Protein AF-A0A1G2EEC9-F1 (afdb_monomer)

Mean predicted aligned error: 8.06 Å

Radius of gyration: 18.76 Å; Cα contacts (8 Å, |Δi|>4): 134; chains: 1; bounding box: 50×40×44 Å

Nearest PDB structures (foldseek):
  4qvt-assembly2_D  TM=8.269E-01  e=1.188E-03  Escherichia coli K-12
  4qvt-assembly5_H  TM=8.213E-01  e=1.114E-03  Escherichia coli K-12
  2pdo-assembly1_A  TM=8.199E-01  e=1.188E-03  Shigella flexneri 2a str. 2457T
  2cnt-assembly4_D  TM=8.032E-01  e=4.317E-03  Salmonella enterica subsp. enterica serovar Typhimurium str. LT2
  5isv-assembly2_B  TM=8.389E-01  e=7.716E-03  Escherichia coli O157:H7

Solvent-accessible surface area (backbone atoms only — not comparable to full-atom values): 8887 Å² total; per-residue (Å²): 86,75,93,75,74,42,83,71,79,56,70,67,57,53,54,50,47,54,73,75,38,85,50,45,80,48,73,41,65,57,94,91,36,82,44,33,36,40,36,27,37,71,54,94,53,29,28,38,52,72,46,71,58,64,48,74,94,51,54,89,73,44,54,67,59,55,51,52,52,53,50,50,54,51,28,51,76,70,66,30,83,44,73,44,80,62,85,72,89,49,69,72,51,46,57,60,39,47,79,73,70,52,83,84,78,84,79,84,70,87,68,83,69,69,81,43,70,68,48,48,51,50,50,49,49,48,69,74,71,53,55,79,89,49,45,70,61,57,58,47,70,75,72,110

Structure (mmCIF, N/CA/C/O backbone):
data_AF-A0A1G2EEC9-F1
#
_entry.id   AF-A0A1G2EEC9-F1
#
loop_
_atom_site.group_PDB
_atom_site.id
_atom_site.type_symbol
_atom_site.label_atom_id
_atom_site.label_alt_id
_atom_site.label_comp_id
_atom_site.label_asym_id
_atom_site.label_entity_id
_atom_site.label_seq_id
_atom_site.pdbx_PDB_ins_code
_atom_site.Cartn_x
_atom_site.Cartn_y
_atom_site.Cartn_z
_atom_site.occupancy
_atom_site.B_iso_or_equiv
_atom_site.auth_seq_id
_atom_site.auth_comp_id
_atom_site.auth_asym_id
_atom_site.auth_atom_id
_atom_site.pdbx_PDB_model_num
ATOM 1 N N . MET A 1 1 ? 9.687 -2.161 -1.565 1.00 60.53 1 MET A N 1
ATOM 2 C CA . MET A 1 1 ? 10.537 -1.231 -2.345 1.00 60.53 1 MET A CA 1
ATOM 3 C C . MET A 1 1 ? 11.903 -1.838 -2.673 1.00 60.53 1 MET A C 1
ATOM 5 O O . MET A 1 1 ? 12.216 -1.898 -3.850 1.00 60.53 1 MET A O 1
ATOM 9 N N . LYS A 1 2 ? 12.630 -2.441 -1.711 1.00 67.94 2 LYS A N 1
ATOM 10 C CA . LYS A 1 2 ? 13.926 -3.128 -1.949 1.00 67.94 2 LYS A CA 1
ATOM 11 C C . LYS A 1 2 ? 13.928 -4.119 -3.130 1.00 67.94 2 LYS A C 1
ATOM 13 O O . LYS A 1 2 ? 14.812 -4.054 -3.971 1.00 67.94 2 LYS A O 1
ATOM 18 N N . ARG A 1 3 ? 12.898 -4.971 -3.246 1.00 71.62 3 ARG A N 1
ATOM 19 C CA . ARG A 1 3 ? 12.751 -5.934 -4.361 1.00 71.62 3 ARG A CA 1
ATOM 20 C C . ARG A 1 3 ? 12.604 -5.276 -5.744 1.00 71.62 3 ARG A C 1
ATOM 22 O O . ARG A 1 3 ? 12.956 -5.891 -6.736 1.00 71.62 3 ARG A O 1
ATOM 29 N N . PHE A 1 4 ? 12.097 -4.045 -5.807 1.00 68.25 4 PHE A N 1
ATOM 30 C CA . PHE A 1 4 ? 11.887 -3.300 -7.054 1.00 68.25 4 PHE A CA 1
ATOM 31 C C . PHE A 1 4 ? 13.035 -2.324 -7.364 1.00 68.25 4 PHE A C 1
ATOM 33 O O . PHE A 1 4 ? 12.922 -1.526 -8.286 1.00 68.25 4 PHE A O 1
ATOM 40 N N . GLY A 1 5 ? 14.117 -2.335 -6.573 1.00 71.50 5 GLY A N 1
ATOM 41 C CA . GLY A 1 5 ? 15.270 -1.447 -6.768 1.00 71.50 5 GLY A CA 1
ATOM 42 C C . GLY A 1 5 ? 15.001 0.035 -6.480 1.00 71.50 5 GLY A C 1
ATOM 43 O O . GLY A 1 5 ? 15.888 0.861 -6.660 1.00 71.50 5 GLY A O 1
ATOM 44 N N . THR A 1 6 ? 13.799 0.393 -6.020 1.00 73.06 6 THR A N 1
ATOM 45 C CA . THR A 1 6 ? 13.463 1.766 -5.627 1.00 73.06 6 THR A CA 1
ATOM 46 C C . THR A 1 6 ? 13.869 2.000 -4.169 1.00 73.06 6 THR A C 1
ATOM 48 O O . THR A 1 6 ? 13.519 1.168 -3.316 1.00 73.06 6 THR A O 1
ATOM 51 N N . PRO A 1 7 ? 14.578 3.101 -3.851 1.00 79.31 7 PRO A N 1
ATOM 52 C CA . PRO A 1 7 ? 14.891 3.438 -2.469 1.00 79.31 7 PRO A CA 1
ATOM 53 C C . PRO A 1 7 ? 13.590 3.626 -1.674 1.00 79.31 7 PRO A C 1
ATOM 55 O O . PRO A 1 7 ? 12.661 4.266 -2.173 1.00 79.31 7 PRO A O 1
ATOM 58 N N . PRO A 1 8 ? 13.475 3.041 -0.470 1.00 83.38 8 PRO A N 1
ATOM 59 C CA . PRO A 1 8 ? 12.323 3.284 0.380 1.00 83.38 8 PRO A CA 1
ATOM 60 C C . PRO A 1 8 ? 12.291 4.743 0.844 1.00 83.38 8 PRO A C 1
ATOM 62 O O . PRO A 1 8 ? 13.339 5.347 1.075 1.00 83.38 8 PRO A O 1
ATOM 65 N N . HIS A 1 9 ? 11.089 5.290 1.021 1.00 88.25 9 HIS A N 1
ATOM 66 C CA . HIS A 1 9 ? 10.921 6.548 1.749 1.00 88.25 9 HIS A CA 1
ATOM 67 C C . HIS A 1 9 ? 11.411 6.398 3.198 1.00 88.25 9 HIS A C 1
ATOM 69 O O . HIS A 1 9 ? 11.399 5.295 3.754 1.00 88.25 9 HIS A O 1
ATOM 75 N N . SER A 1 10 ? 11.844 7.505 3.807 1.00 89.50 10 SER A N 1
ATOM 76 C CA . SER A 1 10 ? 12.271 7.521 5.208 1.00 89.50 10 SER A CA 1
ATOM 77 C C . SER A 1 10 ? 11.093 7.259 6.152 1.00 89.50 10 SER A C 1
ATOM 79 O O . SER A 1 10 ? 9.937 7.507 5.815 1.00 89.50 10 SER A O 1
ATOM 81 N N . LEU A 1 11 ? 11.378 6.789 7.369 1.00 90.12 11 LEU A N 1
ATOM 82 C CA . LEU A 1 11 ? 10.347 6.659 8.406 1.00 90.12 1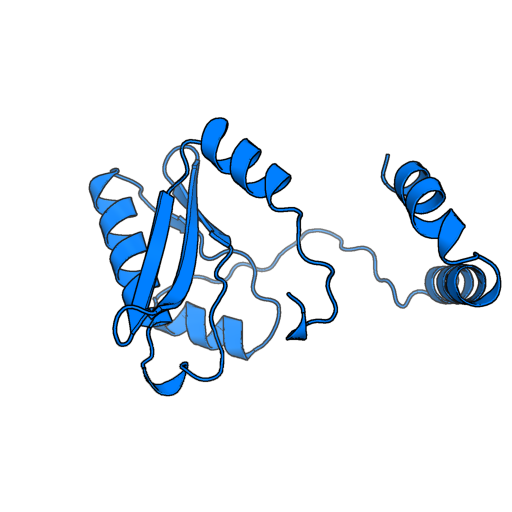1 LEU A CA 1
ATOM 83 C C . LEU A 1 11 ? 9.728 8.017 8.761 1.00 90.12 11 LEU A C 1
ATOM 85 O O . LEU A 1 11 ? 8.516 8.115 8.921 1.00 90.12 11 LEU A O 1
ATOM 89 N N . GLU A 1 12 ? 10.545 9.071 8.809 1.00 92.44 12 GLU A N 1
ATOM 90 C CA . GLU A 1 12 ? 10.087 10.440 9.064 1.00 92.44 12 GLU A CA 1
ATOM 91 C C . GLU A 1 12 ? 9.035 10.901 8.045 1.00 92.44 12 GLU A C 1
ATOM 93 O O . GLU A 1 12 ? 8.050 11.530 8.426 1.00 92.44 12 GLU A O 1
ATOM 98 N N . TYR A 1 13 ? 9.195 10.538 6.767 1.00 91.19 13 TYR A N 1
ATOM 99 C CA . TYR A 1 13 ? 8.198 10.826 5.736 1.00 91.19 13 TYR A CA 1
ATOM 100 C C . TYR A 1 13 ? 6.835 10.214 6.084 1.00 91.19 13 TYR A C 1
ATOM 102 O O . TYR A 1 13 ? 5.822 10.904 6.008 1.00 91.19 13 TYR A O 1
ATOM 110 N N . PHE A 1 14 ? 6.799 8.951 6.521 1.00 91.19 14 PHE A N 1
ATOM 111 C CA . PHE A 1 14 ? 5.542 8.299 6.896 1.00 91.19 14 PHE A CA 1
ATOM 112 C C . PHE A 1 14 ? 4.942 8.873 8.181 1.00 91.19 14 PHE A C 1
ATOM 114 O O . PHE A 1 14 ? 3.725 9.016 8.252 1.00 91.19 14 PHE A O 1
ATOM 121 N N . PHE A 1 15 ? 5.760 9.256 9.168 1.00 90.88 15 PHE A N 1
ATOM 122 C CA . PHE A 1 15 ? 5.259 9.930 10.370 1.00 90.88 15 PHE A CA 1
ATOM 123 C C . PHE A 1 15 ? 4.605 11.273 10.046 1.00 90.88 15 PHE A C 1
ATOM 125 O O . PHE A 1 15 ? 3.510 11.548 10.534 1.00 90.88 15 PHE A O 1
ATOM 132 N N . LYS A 1 16 ? 5.238 12.087 9.192 1.00 90.56 16 LYS A N 1
ATOM 133 C CA . LYS A 1 16 ? 4.655 13.353 8.723 1.00 90.56 16 LYS A CA 1
ATOM 134 C C . LYS A 1 16 ? 3.372 13.111 7.940 1.00 90.56 16 LYS A C 1
ATOM 136 O O . LYS A 1 16 ? 2.350 13.707 8.259 1.00 90.56 16 LYS A O 1
ATOM 141 N N . LEU A 1 17 ? 3.397 12.160 7.005 1.00 88.38 17 LEU A N 1
ATOM 142 C CA . LEU A 1 17 ? 2.223 11.779 6.225 1.00 88.38 17 LEU A CA 1
ATOM 143 C C . LEU A 1 17 ? 1.052 11.389 7.136 1.00 88.38 17 LEU A C 1
ATOM 145 O O . LEU A 1 17 ? -0.050 11.896 6.954 1.00 88.38 17 LEU A O 1
ATOM 149 N N . ILE A 1 18 ? 1.290 10.545 8.143 1.00 88.38 18 ILE A N 1
ATOM 150 C CA . ILE A 1 18 ? 0.237 10.096 9.059 1.00 88.38 18 ILE A CA 1
ATOM 151 C C . ILE A 1 18 ? -0.304 11.239 9.923 1.00 88.38 18 ILE A C 1
ATOM 153 O O . ILE A 1 18 ? -1.499 11.286 10.204 1.00 88.38 18 ILE A O 1
ATOM 157 N N . LYS A 1 19 ? 0.564 12.168 10.327 1.00 86.00 19 LYS A N 1
ATOM 158 C CA . LYS A 1 19 ? 0.186 13.321 11.146 1.00 86.00 19 LYS A CA 1
ATOM 159 C C . LYS A 1 19 ? -0.631 14.358 10.368 1.00 86.00 19 LYS A C 1
ATOM 161 O O . LYS A 1 19 ? -1.536 14.957 10.937 1.00 86.00 19 LYS A O 1
ATOM 166 N N . GLU A 1 20 ? -0.290 14.597 9.104 1.00 80.50 20 GLU A N 1
ATOM 167 C CA . GLU A 1 20 ? -0.832 15.711 8.309 1.00 80.50 20 GLU A CA 1
ATOM 168 C C . GLU A 1 20 ? -2.020 15.310 7.435 1.00 80.50 20 GLU A C 1
ATOM 170 O O . GLU A 1 20 ? -2.924 16.108 7.197 1.00 80.50 20 GLU A O 1
ATOM 175 N N . SER A 1 21 ? -2.042 14.067 6.961 1.00 69.62 21 SER A N 1
ATOM 176 C CA . SER A 1 21 ? -3.147 13.533 6.173 1.00 69.62 21 SER A CA 1
ATOM 177 C C . SER A 1 21 ? -3.908 12.554 7.045 1.00 69.62 21 SER A C 1
ATOM 179 O O . SER A 1 21 ? -3.287 11.678 7.643 1.00 69.62 21 SER A O 1
ATOM 181 N N . GLY A 1 22 ? -5.233 12.720 7.151 1.00 78.38 22 GLY A N 1
ATOM 182 C CA . GLY A 1 22 ? -6.152 11.852 7.900 1.00 78.38 22 GLY A CA 1
ATOM 183 C C . GLY A 1 22 ? -6.177 10.426 7.346 1.00 78.38 22 GLY A C 1
ATOM 184 O O . GLY A 1 22 ? -7.192 9.946 6.845 1.00 78.38 22 GLY A O 1
ATOM 185 N N . THR A 1 23 ? -5.029 9.776 7.409 1.00 87.50 23 THR A N 1
ATOM 186 C CA . THR A 1 23 ? -4.676 8.510 6.801 1.00 87.50 23 THR A CA 1
ATOM 187 C C . THR A 1 23 ? -5.308 7.371 7.567 1.00 87.50 23 THR A C 1
ATOM 189 O O . THR A 1 23 ? -5.737 7.487 8.718 1.00 87.50 23 THR A O 1
ATOM 192 N N . ARG A 1 24 ? -5.401 6.242 6.882 1.00 89.88 24 ARG A N 1
ATOM 193 C CA . ARG A 1 24 ? -5.850 4.968 7.411 1.00 89.88 24 ARG A CA 1
ATOM 194 C C . ARG A 1 24 ? -4.733 3.977 7.185 1.00 89.88 24 ARG A C 1
ATOM 196 O O . ARG A 1 24 ? -4.361 3.717 6.041 1.00 89.88 24 ARG A O 1
ATOM 203 N N . LEU A 1 25 ? -4.204 3.461 8.285 1.00 93.19 25 LEU A N 1
ATOM 204 C CA . LEU A 1 25 ? -3.263 2.360 8.286 1.00 93.19 25 LEU A CA 1
ATOM 205 C C . LEU A 1 25 ? -4.003 1.110 8.755 1.00 93.19 25 LEU A C 1
ATOM 207 O O . LEU A 1 25 ? -4.490 1.064 9.881 1.00 93.19 25 LEU A O 1
ATOM 211 N N . ILE A 1 26 ? -4.072 0.105 7.889 1.00 95.38 26 ILE A N 1
ATOM 212 C CA . ILE A 1 26 ? -4.554 -1.235 8.224 1.00 95.38 26 ILE A CA 1
ATOM 213 C C . ILE A 1 26 ? -3.382 -2.178 7.997 1.00 95.38 26 ILE A C 1
ATOM 215 O O . ILE A 1 26 ? -2.786 -2.160 6.920 1.00 95.38 26 ILE A O 1
ATOM 219 N N . TRP A 1 27 ? -3.037 -3.002 8.980 1.00 97.25 27 TRP A N 1
ATOM 220 C CA . TRP A 1 27 ? -2.012 -4.027 8.813 1.00 97.25 27 TRP A CA 1
ATOM 221 C C . TRP A 1 27 ? -2.560 -5.413 9.120 1.00 97.25 27 TRP A C 1
ATOM 223 O O . TRP A 1 27 ? -3.563 -5.577 9.808 1.00 97.25 27 TRP A O 1
ATOM 233 N N . GLY A 1 28 ? -1.914 -6.408 8.526 1.00 97.38 28 GLY A N 1
ATOM 234 C CA . GLY A 1 28 ? -2.267 -7.810 8.646 1.00 97.38 28 GLY A CA 1
ATOM 235 C C . GLY A 1 28 ? -1.128 -8.562 9.298 1.00 97.38 28 GLY A C 1
ATOM 236 O O . GLY A 1 28 ? 0.040 -8.372 8.938 1.00 97.38 28 GLY A O 1
ATOM 237 N N . GLU A 1 29 ? -1.481 -9.430 10.234 1.00 97.50 29 GLU A N 1
ATOM 238 C CA . GLU A 1 29 ? -0.529 -10.218 11.000 1.00 97.50 29 GLU A CA 1
ATOM 239 C C . GLU A 1 29 ? -0.695 -11.708 10.724 1.00 97.50 29 GLU A C 1
ATOM 241 O O . GLU A 1 29 ? -1.790 -12.200 10.450 1.00 97.50 29 GLU A O 1
ATOM 246 N N . TYR A 1 30 ? 0.409 -12.439 10.822 1.00 96.62 30 TYR A N 1
ATOM 247 C CA . TYR A 1 30 ? 0.411 -13.892 10.870 1.00 96.62 30 TYR A CA 1
ATOM 248 C C . TYR A 1 30 ? 1.263 -14.324 12.057 1.00 96.62 30 TYR A C 1
ATOM 250 O O . TYR A 1 30 ? 2.443 -13.990 12.113 1.00 96.62 30 TYR A O 1
ATOM 258 N N . LYS A 1 31 ? 0.661 -15.039 13.016 1.00 95.62 31 LYS A N 1
ATOM 259 C CA . LYS A 1 31 ? 1.318 -15.443 14.274 1.00 95.62 31 LYS A CA 1
ATOM 260 C C . LYS A 1 31 ? 1.984 -14.259 15.004 1.00 95.62 31 LYS A C 1
ATOM 262 O O . LYS A 1 31 ? 3.157 -14.333 15.353 1.00 95.62 31 LYS A O 1
ATOM 267 N N . ASN A 1 32 ? 1.236 -13.169 15.204 1.00 95.25 32 ASN A N 1
ATOM 268 C CA . ASN A 1 32 ? 1.684 -11.927 15.863 1.00 95.25 32 ASN A CA 1
ATOM 269 C C . ASN A 1 32 ? 2.845 -11.197 15.161 1.00 95.25 32 ASN A C 1
ATOM 271 O O . ASN A 1 32 ? 3.500 -10.340 15.751 1.00 95.25 32 ASN A O 1
ATOM 275 N N . GLN A 1 33 ? 3.126 -11.534 13.901 1.00 96.12 33 GLN A N 1
ATOM 276 C CA . GLN A 1 33 ? 4.103 -10.832 13.080 1.00 96.12 33 GLN A CA 1
ATOM 277 C C . GLN A 1 33 ? 3.377 -10.025 11.995 1.00 96.12 33 GLN A C 1
ATOM 279 O O . GLN A 1 33 ? 2.648 -10.623 11.199 1.00 96.12 33 GLN A O 1
ATOM 284 N N . PRO A 1 34 ? 3.604 -8.704 11.879 1.00 96.56 34 PRO A N 1
ATOM 285 C CA . PRO A 1 34 ? 3.111 -7.916 10.754 1.00 96.56 34 PRO A CA 1
ATOM 286 C C . PRO A 1 34 ? 3.717 -8.400 9.432 1.00 96.56 34 PRO A C 1
ATOM 288 O O . PRO A 1 34 ? 4.938 -8.418 9.256 1.00 96.56 34 PRO A O 1
ATOM 291 N N . ILE A 1 35 ? 2.862 -8.786 8.485 1.00 97.50 35 ILE A N 1
ATOM 292 C CA . ILE A 1 35 ? 3.282 -9.342 7.188 1.00 97.50 35 ILE A CA 1
ATOM 293 C C . ILE A 1 35 ? 2.832 -8.504 5.992 1.00 97.50 35 ILE A C 1
ATOM 29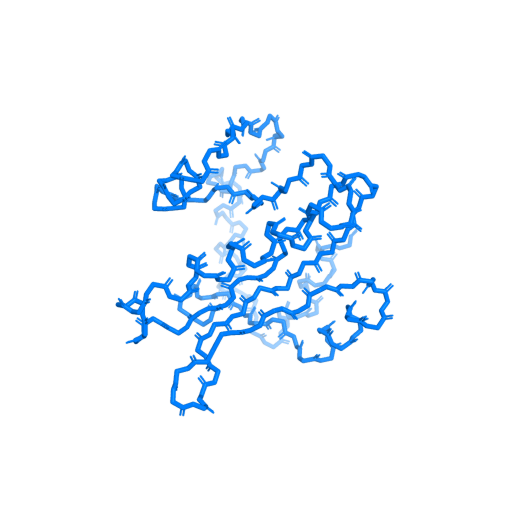5 O O . ILE A 1 35 ? 3.379 -8.663 4.899 1.00 97.50 35 ILE A O 1
ATOM 299 N N . ALA A 1 36 ? 1.862 -7.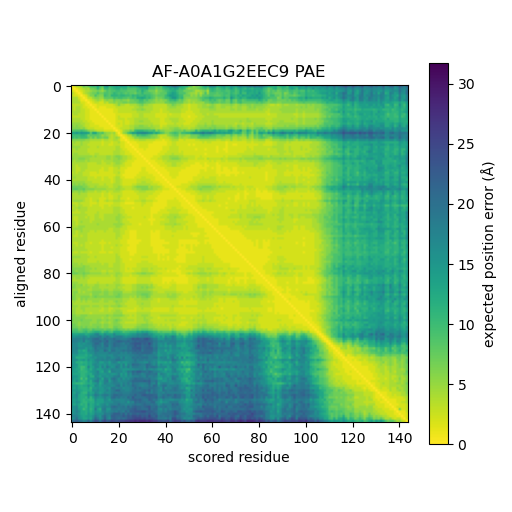609 6.170 1.00 97.62 36 ALA A N 1
ATOM 300 C CA . ALA A 1 36 ? 1.407 -6.689 5.135 1.00 97.62 36 ALA A CA 1
ATOM 301 C C . ALA A 1 36 ? 0.697 -5.477 5.742 1.00 97.62 36 ALA A C 1
ATOM 303 O O . ALA A 1 36 ? 0.226 -5.539 6.874 1.00 97.62 36 ALA A O 1
ATOM 304 N N . ALA A 1 37 ? 0.597 -4.392 4.979 1.00 97.06 37 ALA A N 1
ATOM 305 C CA . ALA A 1 37 ? -0.201 -3.232 5.347 1.00 97.06 37 ALA A CA 1
ATOM 306 C C . ALA A 1 37 ? -0.781 -2.525 4.119 1.00 97.06 37 ALA A C 1
ATOM 308 O O . ALA A 1 37 ? -0.259 -2.659 3.012 1.00 97.06 37 ALA A O 1
ATOM 309 N N . ILE A 1 38 ? -1.840 -1.752 4.342 1.00 96.69 38 ILE A N 1
ATOM 310 C CA . ILE A 1 38 ? -2.373 -0.738 3.440 1.00 96.69 38 ILE A CA 1
ATOM 311 C C . ILE A 1 38 ? -2.357 0.593 4.190 1.00 96.69 38 ILE A C 1
ATOM 313 O O . ILE A 1 38 ? -2.936 0.709 5.268 1.00 96.69 38 ILE A O 1
ATOM 317 N N . LEU A 1 39 ? -1.698 1.588 3.604 1.00 95.31 39 LEU A N 1
ATOM 318 C CA . LEU A 1 39 ? -1.789 2.985 4.003 1.00 95.31 39 LEU A CA 1
ATOM 319 C C . LEU A 1 39 ? -2.524 3.748 2.902 1.00 95.31 39 LEU A C 1
ATOM 321 O O . LEU A 1 39 ? -2.108 3.718 1.741 1.00 95.31 39 LEU A O 1
ATOM 325 N N . GLY A 1 40 ? -3.595 4.436 3.266 1.00 95.25 40 GLY A N 1
ATOM 326 C CA . GLY A 1 40 ? -4.397 5.235 2.346 1.00 95.25 40 GLY A CA 1
ATOM 327 C C . GLY A 1 40 ? -5.030 6.434 3.033 1.00 95.25 40 GLY A C 1
ATOM 328 O O . GLY A 1 40 ? -4.794 6.665 4.218 1.00 95.25 40 GLY A O 1
ATOM 329 N N . TRP A 1 41 ? -5.808 7.219 2.301 1.00 94.06 41 TRP A N 1
ATOM 330 C CA . TRP A 1 41 ? -6.475 8.410 2.829 1.00 94.06 41 TRP A CA 1
ATOM 331 C C . TRP A 1 41 ? -7.740 8.722 2.040 1.00 94.06 41 TRP A C 1
ATOM 333 O O . TRP A 1 41 ? -7.875 8.353 0.874 1.00 94.06 41 TRP A O 1
ATOM 343 N N . LYS A 1 42 ? -8.657 9.443 2.681 1.00 93.19 42 LYS A N 1
ATOM 344 C CA . LYS A 1 42 ? -9.852 9.966 2.027 1.00 93.19 42 LYS A CA 1
ATOM 345 C C . LYS A 1 42 ? -9.525 11.275 1.307 1.00 93.19 42 LYS A C 1
ATOM 347 O O . LYS A 1 42 ? -8.889 12.157 1.884 1.00 93.19 42 LYS A O 1
ATOM 352 N N . LYS A 1 43 ? -9.989 11.422 0.067 1.00 91.56 43 LYS A N 1
ATOM 353 C CA . LYS A 1 43 ? -9.942 12.666 -0.710 1.00 91.56 43 LYS A CA 1
ATOM 354 C C . LYS A 1 43 ? -11.335 12.935 -1.270 1.00 91.56 43 LYS A C 1
ATOM 356 O O . LYS A 1 43 ? -11.804 12.223 -2.149 1.00 91.56 43 LYS A O 1
ATOM 361 N N . GLY A 1 44 ? -12.016 13.952 -0.743 1.00 92.12 44 GLY A N 1
ATOM 362 C CA . GLY A 1 44 ? -13.403 14.231 -1.119 1.00 92.12 44 GLY A CA 1
ATOM 363 C C . GLY A 1 44 ? -14.307 13.031 -0.824 1.00 92.12 44 GLY A C 1
ATOM 364 O O . GLY A 1 44 ? -14.469 12.653 0.335 1.00 92.12 44 GLY A O 1
ATOM 365 N N . ASN A 1 45 ? -14.870 12.432 -1.872 1.00 94.06 45 ASN A N 1
ATOM 366 C CA . ASN A 1 45 ? -15.771 11.281 -1.786 1.00 94.06 45 ASN A CA 1
ATOM 367 C C . ASN A 1 45 ? -15.101 9.940 -2.157 1.00 94.06 45 ASN A C 1
ATOM 369 O O . ASN A 1 45 ? -15.770 8.947 -2.444 1.00 94.06 45 ASN A O 1
ATOM 373 N N . GLU A 1 46 ? -13.771 9.912 -2.174 1.00 94.94 46 GLU A N 1
ATOM 374 C CA . GLU A 1 46 ? -12.981 8.765 -2.610 1.00 94.94 46 GLU A CA 1
ATOM 375 C C . GLU A 1 46 ? -12.032 8.324 -1.501 1.00 94.94 46 GLU A C 1
ATOM 377 O O . GLU A 1 46 ? -11.459 9.150 -0.783 1.00 94.94 46 GLU A O 1
ATOM 382 N N . MET A 1 47 ? -11.834 7.014 -1.383 1.00 95.50 47 MET A N 1
ATOM 383 C CA . MET A 1 47 ? -10.788 6.440 -0.545 1.00 95.50 47 MET A CA 1
ATOM 384 C C . MET A 1 47 ? -9.626 5.984 -1.430 1.00 95.50 47 MET A C 1
ATOM 386 O O . MET A 1 47 ? -9.795 5.110 -2.275 1.00 95.50 47 MET A O 1
ATOM 390 N N . ILE A 1 48 ? -8.439 6.551 -1.229 1.00 95.56 48 ILE A N 1
ATOM 391 C CA . ILE A 1 48 ? -7.265 6.313 -2.074 1.00 95.56 48 ILE A CA 1
ATOM 392 C C . ILE A 1 48 ? -6.306 5.351 -1.378 1.00 95.56 48 ILE A C 1
ATOM 394 O O . ILE A 1 48 ? -5.879 5.587 -0.245 1.00 95.56 48 ILE A O 1
ATOM 398 N N . VAL A 1 49 ? -5.920 4.285 -2.078 1.00 95.75 49 VAL A N 1
ATOM 399 C CA . VAL A 1 49 ? -4.847 3.377 -1.664 1.00 95.75 49 VAL A CA 1
ATOM 400 C C . VAL A 1 49 ? -3.495 3.976 -2.056 1.00 95.75 49 VAL A C 1
ATOM 402 O O . VAL A 1 49 ? -3.163 4.065 -3.235 1.00 95.75 49 VAL A O 1
ATOM 405 N N . GLY A 1 50 ? -2.682 4.350 -1.066 1.00 93.50 50 GLY A N 1
ATOM 406 C CA . GLY A 1 50 ? -1.370 4.959 -1.297 1.00 93.50 50 GLY A CA 1
ATOM 407 C C . GLY A 1 50 ? -0.217 3.956 -1.317 1.00 93.50 50 GLY A C 1
ATOM 408 O O . GLY A 1 50 ? 0.560 3.898 -2.270 1.00 93.50 50 GLY A O 1
ATOM 409 N N . TYR A 1 51 ? -0.094 3.149 -0.262 1.00 93.06 51 TYR A N 1
ATOM 410 C CA . TYR A 1 51 ? 1.007 2.197 -0.100 1.00 93.06 51 TYR A CA 1
ATOM 411 C C . TYR A 1 51 ? 0.502 0.833 0.349 1.00 93.06 51 TYR A C 1
ATOM 413 O O . TYR A 1 51 ? -0.255 0.738 1.308 1.00 93.06 51 TYR A O 1
ATOM 421 N N . THR A 1 52 ? 0.985 -0.232 -0.295 1.00 94.12 52 THR A N 1
ATOM 422 C CA . THR A 1 52 ? 0.586 -1.616 0.016 1.00 94.12 52 THR A CA 1
ATOM 423 C C . THR A 1 52 ? 1.792 -2.554 0.186 1.00 94.12 52 THR A C 1
ATOM 425 O O . THR A 1 52 ? 2.020 -3.447 -0.646 1.00 94.12 52 THR A O 1
ATOM 428 N N . PRO A 1 53 ? 2.664 -2.335 1.189 1.00 93.19 53 PRO A N 1
ATOM 429 C CA . PRO A 1 53 ? 3.778 -3.242 1.440 1.00 93.19 53 PRO A CA 1
ATOM 430 C C . PRO A 1 53 ? 3.273 -4.625 1.877 1.00 93.19 53 PRO A C 1
ATOM 432 O O . PRO A 1 53 ? 2.365 -4.744 2.690 1.00 93.19 53 PRO A O 1
ATOM 435 N N . SER A 1 54 ? 3.900 -5.686 1.367 1.00 94.19 54 SER A N 1
ATOM 436 C CA . SER A 1 54 ? 3.669 -7.056 1.840 1.00 94.19 54 SER A CA 1
ATOM 437 C C . SER A 1 54 ? 4.936 -7.897 1.749 1.00 94.19 54 SER A C 1
ATOM 439 O O . SER A 1 54 ? 5.755 -7.723 0.838 1.00 94.19 54 SER A O 1
ATOM 441 N N . ASN A 1 55 ? 5.105 -8.810 2.701 1.00 94.19 55 ASN A N 1
ATOM 442 C CA . ASN A 1 55 ? 6.190 -9.774 2.708 1.00 94.19 55 ASN A CA 1
ATOM 443 C C . ASN A 1 55 ? 5.842 -10.958 1.793 1.00 94.19 55 ASN A C 1
ATOM 445 O O . ASN A 1 55 ? 4.888 -11.698 2.031 1.00 94.19 55 ASN A O 1
ATOM 449 N N . HIS A 1 56 ? 6.650 -11.144 0.749 1.00 92.00 56 HIS A N 1
ATOM 450 C CA . HIS A 1 56 ? 6.457 -12.182 -0.262 1.00 92.00 56 HIS A CA 1
ATOM 451 C C . HIS A 1 56 ? 6.488 -13.610 0.294 1.00 92.00 56 HIS A C 1
ATOM 453 O O . HIS A 1 56 ? 5.804 -14.476 -0.245 1.00 92.00 56 HIS A O 1
ATOM 459 N N . GLN A 1 57 ? 7.204 -13.843 1.399 1.00 94.88 57 GLN A N 1
ATOM 460 C CA . GLN A 1 57 ? 7.251 -15.144 2.076 1.00 94.88 57 GLN A CA 1
ATOM 461 C C . GLN A 1 57 ? 5.875 -15.591 2.597 1.00 94.88 57 GLN A C 1
ATOM 463 O O . GLN A 1 57 ? 5.640 -16.781 2.785 1.00 94.88 57 GLN A O 1
ATOM 468 N N . PHE A 1 58 ? 4.945 -14.649 2.782 1.00 96.25 58 PHE A N 1
ATOM 469 C CA . PHE A 1 58 ? 3.603 -14.901 3.303 1.00 96.25 58 PHE A CA 1
ATOM 470 C C . PHE A 1 58 ? 2.506 -14.730 2.249 1.00 96.25 58 PHE A C 1
ATOM 472 O O . PHE A 1 58 ? 1.327 -14.734 2.586 1.00 96.25 58 PHE A O 1
ATOM 479 N N . TRP A 1 59 ? 2.830 -14.601 0.959 1.00 93.19 59 TRP A N 1
ATOM 480 C CA . TRP A 1 59 ? 1.812 -14.404 -0.086 1.00 93.19 59 TRP A CA 1
ATOM 481 C C . TRP A 1 59 ? 0.830 -15.571 -0.240 1.00 93.19 59 TRP A C 1
ATOM 483 O O . TRP A 1 59 ? -0.292 -15.369 -0.711 1.00 93.19 59 TRP A O 1
ATOM 493 N N . TRP A 1 60 ? 1.213 -16.773 0.191 1.00 95.75 60 TRP A N 1
ATOM 494 C CA . TRP A 1 60 ? 0.334 -17.942 0.238 1.00 95.75 60 TRP A CA 1
ATOM 495 C C . TRP A 1 60 ? -0.867 -17.737 1.175 1.00 95.75 60 TRP A C 1
ATOM 497 O O . TRP A 1 60 ? -1.937 -18.262 0.888 1.00 95.75 60 TRP A O 1
ATOM 507 N N . THR A 1 61 ? -0.737 -16.896 2.211 1.00 96.38 61 THR A N 1
ATOM 508 C CA . THR A 1 61 ? -1.836 -16.545 3.136 1.00 96.38 61 THR A CA 1
ATOM 509 C C . THR A 1 61 ? -2.921 -15.689 2.484 1.00 96.38 61 THR A C 1
ATOM 511 O O . THR A 1 61 ? -3.992 -15.508 3.051 1.00 96.38 61 THR A O 1
ATOM 514 N N . LYS A 1 62 ? -2.635 -15.101 1.312 1.00 95.06 62 LYS A N 1
ATOM 515 C CA . LYS A 1 62 ? -3.499 -14.126 0.631 1.00 95.06 62 LYS A CA 1
ATOM 516 C C . LYS A 1 62 ? -3.868 -12.910 1.498 1.00 95.06 62 LYS A C 1
ATOM 518 O O . LYS A 1 62 ? -4.867 -12.260 1.205 1.00 95.06 62 LYS A O 1
ATOM 523 N N . ILE A 1 63 ? -3.039 -12.541 2.484 1.00 96.75 63 ILE A N 1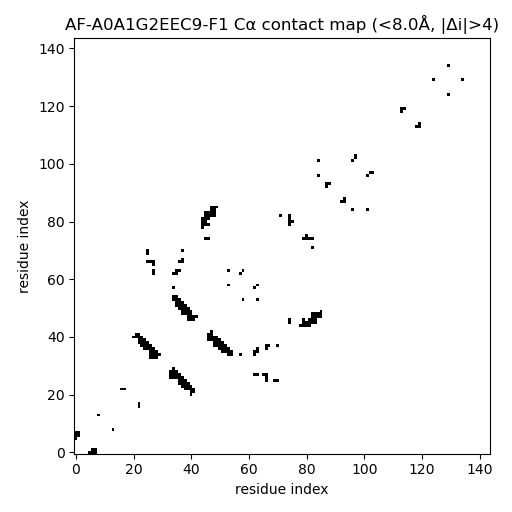
ATOM 524 C CA . ILE A 1 63 ? -3.308 -11.437 3.426 1.00 96.75 63 ILE A CA 1
ATOM 525 C C . ILE A 1 63 ? -3.696 -10.115 2.745 1.00 96.75 63 ILE A C 1
ATOM 527 O O . ILE A 1 63 ? -4.570 -9.406 3.229 1.00 96.75 63 ILE A O 1
ATOM 531 N N . ASN A 1 64 ? -3.120 -9.806 1.577 1.00 95.69 64 ASN A N 1
ATOM 532 C CA . ASN A 1 64 ? -3.476 -8.598 0.829 1.00 95.69 64 ASN A CA 1
ATOM 533 C C . ASN A 1 64 ? -4.963 -8.574 0.455 1.00 95.69 64 ASN A C 1
ATOM 535 O O . ASN A 1 64 ? -5.566 -7.510 0.483 1.00 95.69 64 ASN A O 1
ATOM 539 N N . ASN A 1 65 ? -5.581 -9.722 0.160 1.00 96.56 65 ASN A N 1
ATOM 540 C CA . ASN A 1 65 ? -7.011 -9.759 -0.130 1.00 96.56 65 ASN A CA 1
ATOM 541 C C . ASN A 1 65 ? -7.832 -9.321 1.090 1.00 96.56 65 ASN A C 1
ATOM 543 O O . ASN A 1 65 ? -8.753 -8.524 0.944 1.00 96.56 65 ASN A O 1
ATOM 547 N N . LEU A 1 66 ? -7.469 -9.806 2.282 1.00 96.50 66 LEU A N 1
ATOM 548 C CA . LEU A 1 66 ? -8.123 -9.412 3.527 1.00 96.50 66 LEU A CA 1
ATOM 549 C C . LEU A 1 66 ? -7.942 -7.914 3.789 1.00 96.50 66 LEU A C 1
ATOM 551 O O . LEU A 1 66 ? -8.907 -7.226 4.092 1.00 96.50 66 LEU A O 1
ATOM 555 N N . LEU A 1 67 ? -6.731 -7.388 3.602 1.00 97.38 67 LEU A N 1
ATOM 556 C CA . LEU A 1 67 ? -6.475 -5.963 3.812 1.00 97.38 67 LEU A CA 1
ATOM 557 C C . LEU A 1 67 ? -7.283 -5.076 2.866 1.00 97.38 67 LEU A C 1
ATOM 559 O O . LEU A 1 67 ? -7.845 -4.079 3.309 1.00 97.38 67 LEU A O 1
ATOM 563 N N . TYR A 1 68 ? -7.378 -5.437 1.584 1.00 97.12 68 TYR A N 1
ATOM 564 C CA . TYR A 1 68 ? -8.213 -4.696 0.636 1.00 97.12 68 TYR A CA 1
ATOM 565 C C . TYR A 1 68 ? -9.698 -4.788 1.001 1.00 97.12 68 TYR A C 1
ATOM 567 O O . TYR A 1 68 ? -10.392 -3.780 0.924 1.00 97.12 68 TYR A O 1
ATOM 575 N N . TRP A 1 69 ? -10.176 -5.946 1.466 1.00 97.19 69 TRP A N 1
ATOM 576 C CA . TRP A 1 69 ? -11.547 -6.084 1.963 1.00 97.19 69 TRP A CA 1
ATOM 577 C C . TRP A 1 69 ? -11.839 -5.145 3.139 1.00 97.19 69 TRP A C 1
ATOM 579 O O . TRP A 1 69 ? -12.825 -4.407 3.118 1.00 97.19 69 TRP A O 1
ATOM 589 N N . GLU A 1 70 ? -10.962 -5.124 4.145 1.00 97.38 70 GLU A N 1
ATOM 590 C CA . GLU A 1 70 ? -11.092 -4.224 5.295 1.00 97.38 70 GLU A CA 1
ATOM 591 C C . GLU A 1 70 ? -11.036 -2.751 4.876 1.00 97.38 70 GLU A C 1
ATOM 593 O O . GLU A 1 70 ? -11.817 -1.931 5.358 1.00 97.38 70 GLU A O 1
ATOM 598 N N . PHE A 1 71 ? -10.168 -2.419 3.921 1.00 97.00 71 PHE A N 1
ATOM 599 C CA . PHE A 1 71 ? -10.050 -1.064 3.397 1.00 97.00 71 PHE A CA 1
ATOM 600 C C . PHE A 1 71 ? -11.317 -0.610 2.652 1.00 97.00 71 PHE A C 1
ATOM 602 O O . PHE A 1 71 ? -11.775 0.516 2.843 1.00 97.00 71 PHE A O 1
ATOM 609 N N . ILE A 1 72 ? -11.939 -1.495 1.866 1.00 96.44 72 ILE A N 1
ATOM 610 C CA . ILE A 1 72 ? -13.220 -1.226 1.193 1.00 96.44 72 ILE A CA 1
ATOM 611 C C . ILE A 1 72 ? -14.339 -1.032 2.221 1.00 96.44 72 ILE A C 1
ATOM 613 O O . ILE A 1 72 ? -15.090 -0.062 2.130 1.00 96.44 72 ILE A O 1
ATOM 617 N N . LYS A 1 73 ? -14.429 -1.890 3.247 1.00 97.00 73 LYS A N 1
ATOM 618 C CA . LYS A 1 73 ? -15.403 -1.707 4.339 1.00 97.00 73 LYS A CA 1
ATOM 619 C C . LYS A 1 73 ? -15.230 -0.359 5.037 1.00 97.00 73 LYS A C 1
ATOM 621 O O . LYS A 1 73 ? -16.221 0.309 5.333 1.00 97.00 73 LYS A O 1
ATOM 626 N N . GLN A 1 74 ? -13.987 0.063 5.269 1.00 95.19 74 GLN A N 1
ATOM 627 C CA . GLN A 1 74 ? -13.701 1.376 5.839 1.00 95.19 74 GLN A CA 1
ATOM 628 C C . GLN A 1 74 ? -14.178 2.509 4.919 1.00 95.19 74 GLN A C 1
ATOM 630 O O . GLN A 1 74 ? -14.792 3.460 5.399 1.00 95.19 74 GLN A O 1
ATOM 635 N N . ALA A 1 75 ? -13.962 2.400 3.606 1.00 95.75 75 ALA A N 1
ATOM 636 C CA . ALA A 1 75 ? -14.449 3.379 2.634 1.00 95.75 75 ALA A CA 1
ATOM 637 C C . ALA A 1 75 ? -15.984 3.501 2.652 1.00 95.75 75 ALA A C 1
ATOM 639 O O . ALA A 1 75 ? -16.509 4.616 2.695 1.00 95.75 75 ALA A O 1
ATOM 640 N N . VAL A 1 76 ? -16.694 2.368 2.716 1.00 96.50 76 VAL A N 1
ATOM 641 C CA . VAL A 1 76 ? -18.163 2.323 2.839 1.00 96.50 76 VAL A CA 1
ATOM 642 C C . VAL A 1 76 ? -18.626 2.989 4.136 1.00 96.50 76 VAL A C 1
ATOM 644 O O . VAL A 1 76 ? -19.520 3.834 4.113 1.00 96.50 76 VAL A O 1
ATOM 647 N N . LYS A 1 77 ? -17.984 2.676 5.270 1.00 95.81 77 LYS A N 1
ATOM 648 C CA . LYS A 1 77 ? -18.284 3.303 6.569 1.00 95.81 77 LYS A CA 1
ATOM 649 C C . LYS A 1 77 ? -18.099 4.822 6.529 1.00 95.81 77 LYS A C 1
ATOM 651 O O . LYS A 1 77 ? -18.864 5.558 7.147 1.00 95.81 77 LYS A O 1
ATOM 656 N N . GLU A 1 78 ? -17.106 5.294 5.784 1.00 93.62 78 GLU A N 1
ATOM 657 C CA . GLU A 1 78 ? -16.825 6.719 5.590 1.00 93.62 78 GLU A CA 1
ATOM 658 C C . GLU A 1 78 ? -17.650 7.371 4.472 1.00 93.62 78 GLU A C 1
ATOM 660 O O . GLU A 1 78 ? -17.386 8.527 4.119 1.00 93.62 78 GLU A O 1
ATOM 665 N N . LYS A 1 79 ? -18.659 6.660 3.951 1.00 95.69 79 LYS A N 1
ATOM 666 C CA . LYS A 1 79 ? -19.573 7.110 2.896 1.00 95.69 79 LYS A CA 1
ATOM 667 C C . LYS A 1 79 ? -18.846 7.545 1.620 1.00 95.69 79 LYS A C 1
ATOM 669 O O . LYS A 1 79 ? -19.271 8.503 0.990 1.00 95.69 79 LYS A O 1
ATOM 674 N N . CYS A 1 80 ? -17.739 6.888 1.278 1.00 96.50 80 CYS A N 1
ATOM 675 C CA . CYS A 1 80 ? -17.058 7.115 0.005 1.00 96.50 80 CYS A CA 1
ATOM 676 C C . CYS A 1 80 ? -17.810 6.391 -1.118 1.00 96.50 80 CYS A C 1
ATOM 678 O O . CYS A 1 80 ? -18.248 5.255 -0.928 1.00 96.50 80 CYS A O 1
ATOM 680 N N . SER A 1 81 ? -17.919 7.014 -2.290 1.00 96.31 81 SER A N 1
ATOM 681 C CA . SER A 1 81 ? -18.515 6.382 -3.476 1.00 96.31 81 SER A CA 1
ATOM 682 C C . SER A 1 81 ? -17.532 5.505 -4.244 1.00 96.31 81 SER A C 1
ATOM 684 O O . SER A 1 81 ? -17.962 4.568 -4.909 1.00 96.31 81 SER A O 1
ATOM 686 N N . TYR A 1 82 ? -16.229 5.782 -4.137 1.00 95.25 82 TYR A N 1
ATOM 687 C CA . TYR A 1 82 ? -15.195 5.058 -4.875 1.00 95.25 82 TYR A CA 1
ATOM 688 C C . TYR A 1 82 ? -14.002 4.704 -3.991 1.00 95.25 82 TYR A C 1
ATOM 690 O O . TYR A 1 82 ? -13.677 5.405 -3.025 1.00 95.25 82 TYR A O 1
ATOM 698 N N . VAL A 1 83 ? -13.326 3.618 -4.365 1.00 96.56 83 VAL A N 1
ATOM 699 C CA . VAL A 1 83 ? -12.013 3.250 -3.836 1.00 96.56 83 VAL A CA 1
ATOM 700 C C . VAL A 1 83 ? -11.026 3.236 -4.993 1.00 96.56 83 VAL A C 1
ATOM 702 O O . VAL A 1 83 ? -11.135 2.4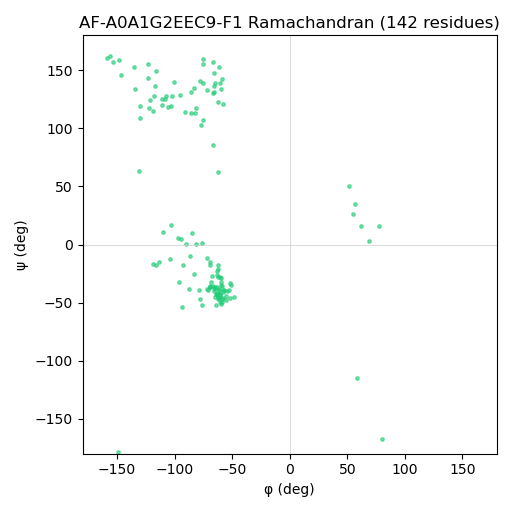04 -5.891 1.00 96.56 83 VAL A O 1
ATOM 705 N N . ASP A 1 84 ? -10.050 4.136 -4.958 1.00 95.62 84 ASP A N 1
ATOM 706 C CA . ASP A 1 84 ? -8.978 4.184 -5.946 1.00 95.62 84 ASP A CA 1
ATOM 707 C C . ASP A 1 84 ? -7.848 3.233 -5.526 1.00 95.62 84 ASP A C 1
ATOM 709 O O . ASP A 1 84 ? -7.165 3.432 -4.518 1.00 95.62 84 ASP A O 1
ATOM 713 N N . PHE A 1 85 ? -7.649 2.169 -6.308 1.00 95.81 85 PHE A N 1
ATOM 714 C CA . PHE A 1 85 ? -6.600 1.168 -6.084 1.00 95.81 85 PHE A CA 1
ATOM 715 C C . PHE A 1 85 ? -5.232 1.628 -6.627 1.00 95.81 85 PHE A C 1
ATOM 717 O O . PHE A 1 85 ? -4.251 0.872 -6.573 1.00 95.81 85 PHE A O 1
ATOM 724 N N . GLY A 1 86 ? -5.159 2.823 -7.209 1.00 92.44 86 GLY A N 1
ATOM 725 C CA . GLY A 1 86 ? -3.991 3.437 -7.817 1.00 92.44 86 GLY A CA 1
ATOM 726 C C . GLY A 1 86 ? -3.698 2.928 -9.235 1.00 92.44 86 GLY A C 1
ATOM 727 O O . GLY A 1 86 ? -4.480 2.178 -9.830 1.00 92.44 86 GLY A O 1
ATOM 728 N N . PRO A 1 87 ? -2.506 3.226 -9.780 1.00 91.25 87 PRO A N 1
ATOM 729 C CA . PRO A 1 87 ? -2.148 2.878 -11.152 1.00 91.25 87 PRO A CA 1
ATOM 730 C C . PRO A 1 87 ? -1.823 1.389 -11.330 1.00 91.25 87 PRO A C 1
ATOM 732 O O . PRO A 1 87 ? -1.392 0.700 -10.397 1.00 91.25 87 PRO A O 1
ATOM 735 N N . VAL A 1 88 ? -1.982 0.892 -12.554 1.00 90.75 88 VAL A N 1
ATOM 736 C CA . VAL A 1 88 ? -1.481 -0.417 -12.996 1.00 90.75 88 VAL A CA 1
ATOM 737 C C . VAL A 1 88 ? -0.128 -0.217 -13.677 1.00 90.75 88 VAL A C 1
ATOM 739 O O . VAL A 1 88 ? 0.009 0.632 -14.550 1.00 90.75 88 VAL A O 1
ATOM 742 N N . ARG A 1 89 ? 0.892 -0.981 -13.269 1.00 85.56 89 ARG A N 1
ATOM 743 C CA . ARG A 1 89 ? 2.250 -0.910 -13.846 1.00 85.56 89 ARG A CA 1
ATOM 744 C C . ARG A 1 89 ? 2.694 -2.193 -14.545 1.00 85.56 89 ARG A C 1
ATOM 746 O O . 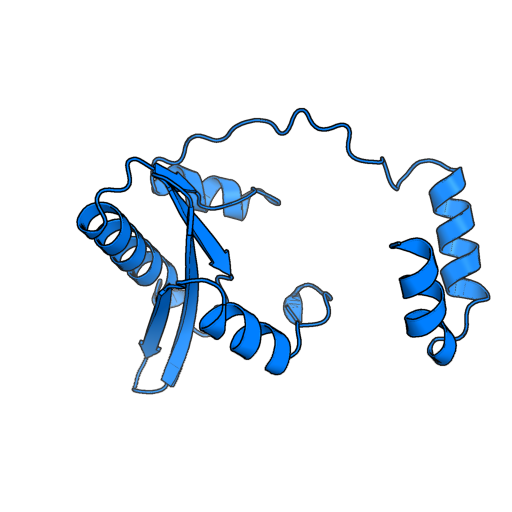ARG A 1 89 ? 3.673 -2.167 -15.278 1.00 85.56 89 ARG A O 1
ATOM 753 N N . TYR A 1 90 ? 2.029 -3.311 -14.273 1.00 87.69 90 TYR A N 1
ATOM 754 C CA . TYR A 1 90 ? 2.319 -4.612 -14.875 1.00 87.69 90 TYR A CA 1
ATOM 755 C C . TYR A 1 90 ? 1.080 -5.512 -14.828 1.00 87.69 90 TYR A C 1
ATOM 757 O O . TYR A 1 90 ? 0.172 -5.292 -14.024 1.00 87.69 90 TYR A O 1
ATOM 765 N N . GLU A 1 91 ? 1.081 -6.559 -15.651 1.00 89.69 91 GLU A N 1
ATOM 766 C CA . GLU A 1 91 ? -0.054 -7.467 -15.867 1.00 89.69 91 GLU A CA 1
ATOM 767 C C . GLU A 1 91 ? -0.644 -8.035 -14.564 1.00 89.69 91 GLU A C 1
ATOM 769 O O . GLU A 1 91 ? -1.848 -7.977 -14.329 1.00 89.69 91 GLU A O 1
ATOM 774 N N . GLY A 1 92 ? 0.209 -8.495 -13.644 1.00 90.44 92 GLY A N 1
ATOM 775 C CA . GLY A 1 92 ? -0.237 -9.029 -12.353 1.00 90.44 92 GLY A CA 1
ATOM 776 C C . GLY A 1 92 ? -1.028 -8.028 -11.495 1.00 90.44 92 GLY A C 1
ATOM 777 O O . GLY A 1 92 ? -1.947 -8.430 -10.783 1.00 90.44 92 GLY A O 1
ATOM 778 N N . GLN A 1 93 ? -0.730 -6.724 -11.577 1.00 91.75 93 GLN A N 1
ATOM 779 C CA . GLN A 1 93 ? -1.549 -5.693 -10.925 1.00 91.75 93 GLN A CA 1
ATOM 780 C C . GLN A 1 93 ? -2.896 -5.522 -11.617 1.00 91.75 93 GLN A C 1
ATOM 782 O O . GLN A 1 93 ? -3.896 -5.349 -10.926 1.00 91.75 93 GLN A O 1
ATOM 787 N N . MET A 1 94 ? -2.934 -5.588 -12.949 1.00 93.81 94 MET A N 1
ATOM 788 C CA . MET A 1 94 ? -4.189 -5.504 -13.694 1.00 93.81 94 MET A CA 1
ATOM 789 C C . MET A 1 94 ? -5.129 -6.638 -13.285 1.00 93.81 94 MET A C 1
ATOM 791 O O . MET A 1 94 ? -6.261 -6.385 -12.878 1.00 93.81 94 MET A O 1
ATOM 795 N N . GLN A 1 95 ? -4.638 -7.878 -13.311 1.00 93.94 95 GLN A N 1
ATOM 796 C CA . GLN A 1 95 ? -5.411 -9.060 -12.923 1.00 93.94 95 GLN A CA 1
ATOM 797 C C . GLN A 1 95 ? -5.880 -8.975 -11.467 1.00 93.94 95 GLN A C 1
ATOM 799 O O . GLN A 1 95 ? -7.041 -9.251 -11.167 1.00 93.94 95 GLN A O 1
ATOM 804 N N . TYR A 1 96 ? -5.001 -8.528 -10.560 1.00 94.00 96 TYR A N 1
ATOM 805 C CA . TYR A 1 96 ? -5.353 -8.339 -9.154 1.00 94.00 96 TYR A CA 1
ATOM 806 C C . TYR A 1 96 ? -6.442 -7.280 -8.948 1.00 94.00 96 TYR A C 1
ATOM 808 O O . TYR A 1 96 ? -7.261 -7.448 -8.054 1.00 94.00 96 TYR A O 1
ATOM 816 N N . LYS A 1 97 ? -6.467 -6.190 -9.718 1.00 95.25 97 LYS A N 1
ATOM 817 C CA . LYS A 1 97 ? -7.490 -5.140 -9.569 1.00 95.25 97 LYS A CA 1
ATOM 818 C C . LYS A 1 97 ? -8.812 -5.534 -10.224 1.00 95.25 97 LYS A C 1
ATOM 820 O O . LYS A 1 97 ? -9.863 -5.353 -9.622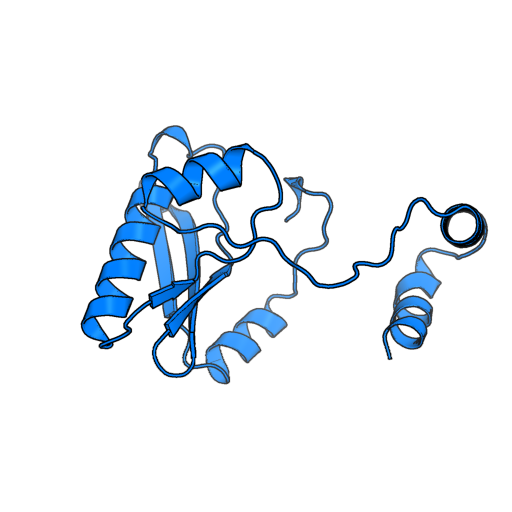 1.00 95.25 97 LYS A O 1
ATOM 825 N N . LYS A 1 98 ? -8.765 -6.181 -11.393 1.00 94.56 98 LYS A N 1
ATOM 826 C CA . LYS A 1 98 ? -9.965 -6.668 -12.094 1.00 94.56 98 LYS A CA 1
ATOM 827 C C . LYS A 1 98 ? -10.796 -7.636 -11.249 1.00 94.56 98 LYS A C 1
ATOM 829 O O . LYS A 1 98 ? -12.014 -7.514 -11.225 1.00 94.56 98 LYS A O 1
ATOM 834 N N . LYS A 1 99 ? -10.171 -8.539 -10.481 1.00 94.19 99 LYS A N 1
ATOM 835 C CA . LYS A 1 99 ? -10.915 -9.442 -9.570 1.00 94.19 99 LYS A CA 1
ATOM 836 C C . LYS A 1 99 ? -11.692 -8.723 -8.455 1.00 94.19 99 LYS A C 1
ATOM 838 O O . LYS A 1 99 ? -12.553 -9.338 -7.842 1.00 94.19 99 LYS A O 1
ATOM 843 N N . TRP A 1 100 ? -11.363 -7.463 -8.163 1.00 94.81 100 TRP A N 1
ATOM 844 C CA . TRP A 1 100 ? -12.065 -6.623 -7.189 1.00 94.81 100 TRP A CA 1
ATOM 845 C C . TRP A 1 100 ? -13.145 -5.747 -7.839 1.00 94.81 100 TRP A C 1
ATOM 847 O O . TRP A 1 100 ? -13.746 -4.929 -7.153 1.00 94.81 100 TRP A O 1
ATOM 857 N N . GLY A 1 101 ? -13.388 -5.901 -9.146 1.00 94.25 101 GLY A N 1
ATOM 858 C CA . GLY A 1 101 ? -14.342 -5.080 -9.889 1.00 94.25 101 GLY A CA 1
ATOM 859 C C . GLY A 1 101 ? -13.819 -3.686 -10.236 1.00 94.25 101 GLY A C 1
ATOM 860 O O . GLY A 1 101 ? -14.613 -2.821 -10.582 1.00 94.25 101 GLY A O 1
ATOM 861 N N . CYS A 1 102 ? -12.506 -3.437 -10.142 1.00 95.44 102 CYS A N 1
ATOM 862 C CA . CYS A 1 102 ? -11.952 -2.144 -10.537 1.00 95.44 102 CYS A CA 1
ATOM 863 C C . CYS A 1 102 ? -12.086 -1.924 -12.047 1.00 95.44 102 CYS A C 1
ATOM 865 O O . CYS A 1 102 ? -11.626 -2.749 -12.845 1.00 95.44 102 CYS A O 1
ATOM 867 N N . GLU A 1 103 ? -12.606 -0.760 -12.418 1.00 94.38 103 GLU A N 1
ATOM 868 C CA . GLU A 1 103 ? -12.489 -0.224 -13.769 1.00 94.38 103 GLU A CA 1
ATOM 869 C C . GLU A 1 103 ? -11.068 0.308 -13.992 1.00 94.38 103 GLU A C 1
ATOM 871 O O . GLU A 1 103 ? -10.449 0.888 -13.097 1.00 94.38 103 GLU A O 1
ATOM 876 N N . ILE A 1 104 ? -10.520 0.054 -15.181 1.00 91.75 104 ILE A N 1
ATOM 877 C CA . ILE A 1 104 ? -9.178 0.496 -15.560 1.00 91.75 104 ILE A CA 1
ATOM 878 C C . ILE A 1 104 ? -9.327 1.573 -16.623 1.00 91.75 104 ILE A C 1
ATOM 880 O O . ILE A 1 104 ? -9.860 1.309 -17.698 1.00 91.75 104 ILE A O 1
ATOM 884 N N . TYR A 1 105 ? -8.817 2.760 -16.320 1.00 87.75 105 TYR A N 1
ATOM 885 C CA . TYR A 1 105 ? -8.777 3.886 -17.243 1.00 87.75 105 TYR A CA 1
ATOM 886 C C . TYR A 1 105 ? -7.376 4.003 -17.842 1.00 87.75 105 TYR A C 1
ATOM 888 O O . TYR A 1 105 ? -6.374 3.804 -17.145 1.00 87.75 105 TYR A O 1
ATOM 896 N N . GLU A 1 106 ? -7.302 4.310 -19.136 1.00 82.75 106 GLU A N 1
ATOM 897 C CA . GLU A 1 106 ? -6.034 4.651 -19.771 1.00 82.75 106 GLU A CA 1
ATOM 898 C C . GLU A 1 106 ? -5.574 6.028 -19.302 1.00 82.75 106 GLU A C 1
ATOM 900 O O . GLU A 1 106 ? -6.337 6.996 -19.263 1.00 82.75 106 GLU A O 1
ATOM 905 N N . ASP A 1 107 ? -4.302 6.100 -18.927 1.00 74.94 107 ASP A N 1
ATOM 906 C CA . ASP A 1 107 ? -3.663 7.359 -18.597 1.00 74.94 107 ASP A CA 1
ATOM 907 C C . ASP A 1 107 ? -3.337 8.096 -19.901 1.00 74.94 107 ASP A C 1
ATOM 909 O O . ASP A 1 107 ? -2.387 7.747 -20.603 1.00 74.94 107 ASP A O 1
ATOM 913 N N . ASN A 1 108 ? -4.149 9.102 -20.227 1.00 67.56 108 ASN A N 1
ATOM 914 C CA . ASN A 1 108 ? -3.946 9.961 -21.393 1.00 67.56 108 ASN A CA 1
ATOM 915 C C . ASN A 1 108 ? -2.828 11.001 -21.179 1.00 67.56 108 ASN A C 1
ATOM 917 O O . ASN A 1 108 ? -2.571 11.815 -22.073 1.00 67.56 108 ASN A O 1
ATOM 921 N N . GLU A 1 109 ? -2.151 11.016 -20.023 1.00 67.50 109 GLU A N 1
ATOM 922 C CA . GLU A 1 109 ? -1.017 11.911 -19.821 1.00 67.50 109 GLU A CA 1
ATOM 923 C C . GLU A 1 109 ? 0.152 11.547 -20.743 1.00 67.50 109 GLU A C 1
ATOM 925 O O . GLU A 1 109 ? 0.621 10.407 -20.825 1.00 67.50 109 GLU A O 1
ATOM 930 N N . LYS A 1 110 ? 0.689 12.570 -21.418 1.00 60.59 110 LYS A N 1
ATOM 931 C CA . LYS A 1 110 ? 1.915 12.467 -22.215 1.00 60.59 110 LYS A CA 1
ATOM 932 C C . LYS A 1 110 ? 3.103 12.206 -21.294 1.00 60.59 110 LYS A C 1
ATOM 934 O O . LYS A 1 110 ? 3.821 13.125 -20.904 1.00 60.59 110 LYS A O 1
ATOM 939 N N . ARG A 1 111 ? 3.351 10.940 -20.973 1.00 66.81 111 ARG A N 1
ATOM 940 C CA . ARG A 1 111 ? 4.565 10.548 -20.258 1.00 66.81 111 ARG A CA 1
ATOM 941 C C . ARG A 1 111 ? 5.781 10.797 -21.144 1.00 66.81 111 ARG A C 1
ATOM 943 O O . ARG A 1 111 ? 5.795 10.475 -22.333 1.00 66.81 111 ARG A O 1
ATOM 950 N N . ILE A 1 112 ? 6.823 11.364 -20.548 1.00 71.31 112 ILE A N 1
ATOM 951 C CA . ILE A 1 112 ? 8.126 11.505 -21.193 1.00 71.31 112 ILE A CA 1
ATOM 952 C C . ILE A 1 112 ? 8.606 10.106 -21.587 1.00 71.31 112 ILE A C 1
ATOM 954 O O . ILE A 1 112 ? 8.757 9.251 -20.719 1.00 71.31 112 ILE A O 1
ATOM 958 N N . ASN A 1 113 ? 8.852 9.870 -22.879 1.00 73.75 113 ASN A N 1
ATOM 959 C CA . ASN A 1 113 ? 9.433 8.613 -23.345 1.00 73.75 113 ASN A CA 1
ATOM 960 C C . ASN A 1 113 ? 10.939 8.603 -23.003 1.00 73.75 113 ASN A C 1
ATOM 962 O O . ASN A 1 113 ? 11.701 9.323 -23.661 1.00 73.75 113 ASN A O 1
ATOM 966 N N . PRO A 1 114 ? 11.383 7.806 -22.010 1.00 71.56 114 PRO A N 1
ATOM 967 C CA . PRO A 1 114 ? 12.772 7.799 -21.557 1.00 71.56 114 PRO A CA 1
ATOM 968 C C . PRO A 1 114 ? 13.727 7.143 -22.566 1.00 71.56 114 PRO A C 1
ATOM 970 O O . PRO A 1 114 ? 14.940 7.285 -22.428 1.00 71.56 114 PRO A O 1
ATOM 973 N N . ASP A 1 115 ? 13.200 6.454 -23.582 1.00 78.50 115 ASP A N 1
ATOM 974 C CA . ASP A 1 115 ? 13.983 5.756 -24.604 1.00 78.50 115 ASP A CA 1
ATOM 975 C C . ASP A 1 115 ? 14.313 6.639 -25.814 1.00 78.50 115 ASP A C 1
ATOM 977 O O . ASP A 1 115 ? 15.023 6.211 -26.730 1.00 78.50 115 ASP A O 1
ATOM 981 N N . ARG A 1 116 ? 13.874 7.908 -25.819 1.00 85.00 116 ARG A N 1
ATOM 982 C CA . ARG A 1 116 ? 14.354 8.877 -26.814 1.00 85.00 116 ARG A CA 1
ATOM 983 C C . ARG A 1 116 ? 15.877 9.015 -26.721 1.00 85.00 116 ARG A C 1
ATOM 985 O O . ARG A 1 116 ? 16.461 9.027 -25.637 1.00 85.00 116 ARG A O 1
ATOM 992 N N . TRP A 1 117 ? 16.527 9.165 -27.874 1.00 86.31 117 TRP A N 1
ATOM 993 C CA . TRP A 1 117 ? 17.989 9.154 -27.999 1.00 86.31 117 TRP A CA 1
ATOM 994 C C . TRP A 1 117 ? 18.700 10.145 -27.060 1.00 86.31 117 TRP A C 1
ATOM 996 O O . TRP A 1 117 ? 19.712 9.796 -26.457 1.00 86.31 117 TRP A O 1
ATOM 1006 N N . PHE A 1 118 ? 18.146 11.344 -26.862 1.00 85.69 118 PHE A N 1
ATOM 1007 C CA . PHE A 1 118 ? 18.763 12.358 -26.006 1.00 85.69 118 PHE A CA 1
ATOM 1008 C C . PHE A 1 118 ? 18.735 11.973 -24.516 1.00 85.69 118 PHE A C 1
ATOM 1010 O O . PHE A 1 118 ? 19.714 12.205 -23.809 1.00 85.69 118 PHE A O 1
ATOM 1017 N N . TYR A 1 119 ? 17.678 11.302 -24.037 1.00 85.19 119 TYR A N 1
ATOM 1018 C CA . TYR A 1 119 ? 17.636 10.767 -22.670 1.00 85.19 119 TYR A CA 1
ATOM 1019 C C . TYR A 1 119 ? 18.620 9.614 -22.479 1.00 85.19 119 TYR A C 1
ATOM 1021 O O . TYR A 1 119 ? 19.191 9.470 -21.398 1.00 85.19 119 TYR A O 1
ATOM 1029 N N . ARG A 1 120 ? 18.877 8.819 -23.527 1.00 85.31 120 ARG A N 1
ATOM 1030 C CA . ARG A 1 120 ? 19.909 7.771 -23.491 1.00 85.31 120 ARG A CA 1
ATOM 1031 C C . ARG A 1 120 ? 21.302 8.373 -23.314 1.00 85.31 120 ARG A C 1
ATOM 1033 O O . ARG A 1 120 ? 22.068 7.871 -22.494 1.00 85.31 120 ARG A O 1
ATOM 1040 N N . ILE A 1 121 ? 21.596 9.463 -24.025 1.00 88.12 121 ILE A N 1
ATOM 1041 C CA . ILE A 1 121 ? 22.854 10.206 -23.884 1.00 88.12 121 ILE A CA 1
ATOM 1042 C C . ILE A 1 121 ? 22.965 10.806 -22.480 1.00 88.12 121 ILE A C 1
ATOM 1044 O O . ILE A 1 121 ? 23.940 10.537 -21.784 1.00 88.12 121 ILE A O 1
ATOM 1048 N N . LEU A 1 122 ? 21.946 11.535 -22.016 1.00 86.81 122 LEU A N 1
ATOM 1049 C CA . LEU A 1 122 ? 21.921 12.106 -20.664 1.00 86.81 122 LEU A CA 1
ATOM 1050 C C . LEU A 1 122 ? 22.128 11.038 -19.585 1.00 86.81 122 LEU A C 1
ATOM 1052 O O . LEU A 1 122 ? 22.928 11.230 -18.674 1.00 86.81 122 LEU A O 1
ATOM 1056 N N . ARG A 1 123 ? 21.463 9.882 -19.707 1.00 84.50 123 ARG A N 1
ATOM 1057 C CA . ARG A 1 123 ? 21.638 8.750 -18.788 1.00 84.50 123 ARG A CA 1
ATOM 1058 C C . ARG A 1 123 ? 23.063 8.203 -18.825 1.00 84.50 123 ARG A C 1
ATOM 1060 O O . ARG A 1 123 ? 23.593 7.872 -17.766 1.00 84.50 123 ARG A O 1
ATOM 1067 N N . PHE A 1 124 ? 23.669 8.080 -20.006 1.00 87.62 124 PHE A N 1
ATOM 1068 C CA . PHE A 1 124 ? 25.063 7.656 -20.130 1.00 87.62 124 PHE A CA 1
ATOM 1069 C C . PHE A 1 124 ? 25.990 8.638 -19.411 1.00 87.62 124 PHE A C 1
ATOM 1071 O O . PHE A 1 124 ? 26.764 8.215 -18.558 1.00 87.62 124 PHE A O 1
ATOM 1078 N N . PHE A 1 125 ? 25.849 9.941 -19.667 1.00 88.81 125 PHE A N 1
ATOM 1079 C CA . PHE A 1 125 ? 26.661 10.952 -18.994 1.00 88.81 125 PHE A CA 1
ATOM 1080 C C . PHE A 1 125 ? 26.463 10.930 -17.477 1.00 88.81 125 PHE A C 1
ATOM 1082 O O . PHE A 1 125 ? 27.435 10.919 -16.724 1.00 88.81 125 PHE A O 1
ATOM 1089 N N . TRP A 1 126 ? 25.212 10.838 -17.026 1.00 86.31 126 TRP A N 1
ATOM 1090 C CA . TRP A 1 126 ? 24.879 10.752 -15.609 1.00 86.31 126 TRP A CA 1
ATOM 1091 C C . TRP A 1 126 ? 25.528 9.539 -14.940 1.00 86.31 126 TRP A C 1
ATOM 1093 O O . TRP A 1 126 ? 26.127 9.657 -13.879 1.00 86.31 126 TRP A O 1
ATOM 1103 N N . LYS A 1 127 ? 25.442 8.363 -15.569 1.00 84.00 127 LY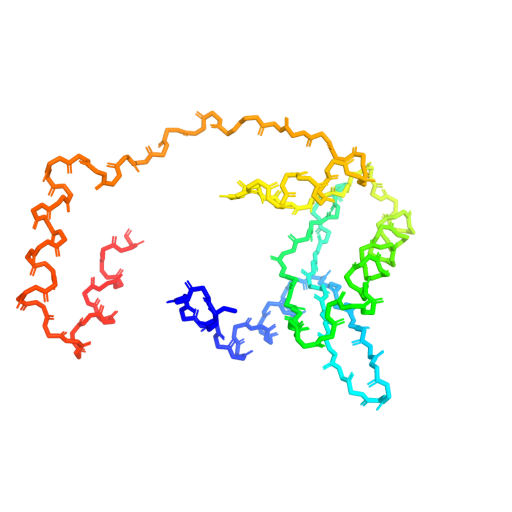S A N 1
ATOM 1104 C CA . LYS A 1 127 ? 25.998 7.122 -15.018 1.00 84.00 127 LYS A CA 1
ATOM 1105 C C . LYS A 1 127 ? 27.530 7.117 -15.014 1.00 84.00 127 LYS A C 1
ATOM 1107 O O . LYS A 1 127 ? 28.118 6.549 -14.101 1.00 84.00 127 LYS A O 1
ATOM 1112 N N . THR A 1 128 ? 28.152 7.694 -16.038 1.00 88.81 128 THR A N 1
ATOM 1113 C CA . THR A 1 128 ? 29.603 7.611 -16.255 1.00 88.81 128 THR A CA 1
ATOM 1114 C C . THR A 1 128 ? 30.365 8.706 -15.514 1.00 88.81 128 THR A C 1
ATOM 1116 O O . THR A 1 128 ? 31.436 8.436 -14.980 1.00 88.81 128 THR A O 1
ATOM 1119 N N . PHE A 1 129 ? 29.825 9.927 -15.455 1.00 89.50 129 PHE A N 1
ATOM 1120 C CA . PHE A 1 129 ? 30.578 11.097 -14.994 1.00 89.50 129 PHE A CA 1
ATOM 1121 C C . PHE A 1 129 ? 30.088 11.697 -13.682 1.00 89.50 129 PHE A C 1
ATOM 1123 O O . PHE A 1 129 ? 30.826 12.479 -13.093 1.00 89.50 129 PHE A O 1
ATOM 1130 N N . VAL A 1 130 ? 28.883 11.366 -13.200 1.00 85.69 130 VAL A N 1
ATOM 1131 C CA . VAL A 1 130 ? 28.375 11.931 -11.940 1.00 85.69 130 VAL A CA 1
ATOM 1132 C C . VAL A 1 130 ? 28.768 11.023 -10.771 1.00 85.69 130 VAL A C 1
ATOM 1134 O O . VAL A 1 130 ? 28.251 9.909 -10.660 1.00 85.69 130 VAL A O 1
ATOM 1137 N N . PRO A 1 131 ? 29.633 11.479 -9.845 1.00 89.00 131 PRO A N 1
ATOM 1138 C CA . PRO A 1 131 ? 29.952 10.724 -8.643 1.00 89.00 131 PRO A CA 1
ATOM 1139 C C . PRO A 1 131 ? 28.701 10.480 -7.792 1.00 89.00 131 PRO A C 1
ATOM 1141 O O . PRO A 1 131 ? 27.917 11.398 -7.549 1.00 89.00 131 PRO A O 1
ATOM 1144 N N . LEU A 1 132 ? 28.571 9.269 -7.242 1.00 80.38 132 LEU A N 1
ATOM 1145 C CA . LEU A 1 132 ? 27.453 8.865 -6.371 1.00 80.38 132 LEU A CA 1
ATOM 1146 C C . LEU A 1 132 ? 27.206 9.829 -5.197 1.00 80.38 132 LEU A C 1
ATOM 1148 O O . LEU A 1 132 ? 26.065 10.045 -4.798 1.00 80.38 132 LEU A O 1
ATOM 1152 N N . LYS A 1 133 ? 28.269 10.445 -4.661 1.00 87.75 133 LYS A N 1
ATOM 1153 C CA . LYS A 1 133 ? 28.180 11.430 -3.570 1.00 87.75 133 LYS A CA 1
ATOM 1154 C C . LYS A 1 133 ? 27.488 12.735 -3.988 1.00 87.75 133 LYS A C 1
ATOM 1156 O O . LYS A 1 133 ? 26.913 13.407 -3.140 1.00 87.75 133 LYS A O 1
ATOM 1161 N N . LEU A 1 134 ? 27.539 13.089 -5.274 1.00 85.19 134 LEU A N 1
ATOM 1162 C CA . LEU A 1 134 ? 26.949 14.316 -5.822 1.00 85.19 134 LEU A CA 1
ATOM 1163 C C . LEU A 1 134 ? 25.520 14.109 -6.337 1.00 85.19 134 LEU A C 1
ATOM 1165 O O . LEU A 1 134 ? 24.765 15.072 -6.468 1.00 85.19 134 LEU A O 1
ATOM 1169 N N . THR A 1 135 ? 25.116 12.860 -6.576 1.00 82.56 135 THR A N 1
ATOM 1170 C CA . THR A 1 135 ? 23.785 12.506 -7.088 1.00 82.56 135 THR A CA 1
ATOM 1171 C C . THR A 1 135 ? 22.619 13.062 -6.248 1.00 82.56 135 THR A C 1
ATOM 1173 O O . THR A 1 135 ? 21.656 13.528 -6.858 1.00 82.56 135 THR A O 1
ATOM 1176 N N . PRO A 1 136 ? 22.654 13.078 -4.895 1.00 80.44 136 PRO A N 1
ATOM 1177 C CA . PRO A 1 136 ? 21.562 13.635 -4.090 1.00 80.44 136 PRO A CA 1
ATOM 1178 C C . PRO A 1 136 ? 21.370 15.146 -4.278 1.00 80.44 136 PRO A C 1
ATOM 1180 O O . PRO A 1 136 ? 20.233 15.610 -4.311 1.00 80.44 136 PRO A O 1
ATOM 1183 N N . TYR A 1 137 ? 22.464 15.897 -4.439 1.00 85.06 137 TYR A N 1
ATOM 1184 C CA . TYR A 1 137 ? 22.438 17.354 -4.599 1.00 85.06 137 TYR A CA 1
ATOM 1185 C C . TYR A 1 137 ? 21.996 17.749 -6.010 1.00 85.06 137 TYR A C 1
ATOM 1187 O O . TYR A 1 137 ? 21.029 18.487 -6.180 1.00 85.06 137 TYR A O 1
ATOM 1195 N N . LEU A 1 138 ? 22.644 17.179 -7.031 1.00 81.31 138 LEU A N 1
ATOM 1196 C CA . LEU A 1 138 ? 22.319 17.448 -8.435 1.00 81.31 138 LEU A CA 1
ATOM 1197 C C . LEU A 1 138 ? 20.920 16.942 -8.801 1.00 81.31 138 LEU A C 1
ATOM 1199 O O . LEU A 1 138 ? 20.181 17.591 -9.533 1.00 81.31 138 LEU A O 1
ATOM 1203 N N . GLY A 1 139 ? 20.526 15.790 -8.256 1.00 74.50 139 GLY A N 1
ATOM 1204 C CA . GLY A 1 139 ? 19.202 15.227 -8.483 1.00 74.50 139 GLY A CA 1
ATOM 1205 C C . GLY A 1 139 ? 18.073 16.015 -7.819 1.00 74.50 139 GLY A C 1
ATOM 1206 O O . GLY A 1 139 ? 16.921 15.788 -8.180 1.00 74.50 139 GLY A O 1
ATOM 1207 N N . LYS A 1 140 ? 18.361 16.887 -6.843 1.00 74.94 140 LYS A N 1
ATOM 1208 C CA . LYS A 1 140 ? 17.377 17.820 -6.278 1.00 74.94 140 LYS A CA 1
ATOM 1209 C C . LYS A 1 140 ? 17.161 19.004 -7.225 1.00 74.94 140 LYS A C 1
ATOM 1211 O O . LYS A 1 140 ? 16.022 19.281 -7.565 1.00 74.94 140 LYS A O 1
ATOM 1216 N N . LEU A 1 141 ? 18.248 19.594 -7.727 1.00 76.50 14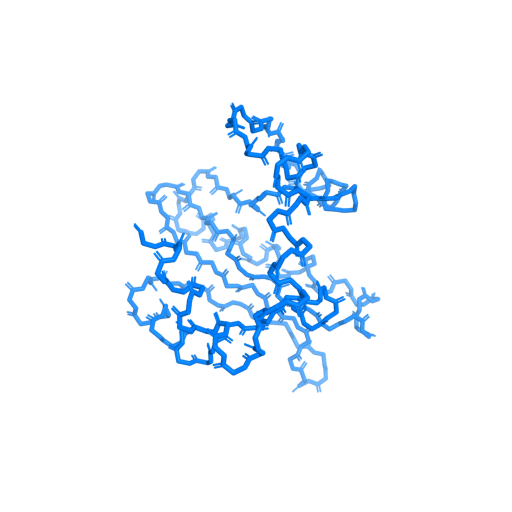1 LEU A N 1
ATOM 1217 C CA . LEU A 1 141 ? 18.221 20.746 -8.638 1.00 76.50 141 LEU A CA 1
ATOM 1218 C C . LEU A 1 141 ? 17.477 20.474 -9.960 1.00 76.50 141 LEU A C 1
ATOM 1220 O O . LEU A 1 141 ? 16.953 21.388 -10.569 1.00 76.50 141 LEU A O 1
ATOM 1224 N N . LEU A 1 142 ? 17.460 19.217 -10.417 1.00 69.56 142 LEU A N 1
ATOM 1225 C CA . LEU A 1 142 ? 16.764 18.795 -11.641 1.00 69.56 142 LEU A CA 1
ATOM 1226 C C . LEU A 1 142 ? 15.279 18.444 -11.435 1.00 69.56 142 LEU A C 1
ATOM 1228 O O . LEU A 1 142 ? 14.592 18.138 -12.408 1.00 69.56 142 LEU A O 1
ATOM 1232 N N . ARG A 1 143 ? 14.817 18.354 -10.181 1.00 57.38 143 ARG A N 1
ATOM 1233 C CA . ARG A 1 143 ? 13.433 17.994 -9.823 1.00 57.38 143 ARG A CA 1
ATOM 1234 C C . ARG A 1 143 ? 12.590 19.194 -9.381 1.00 57.38 143 ARG A C 1
ATOM 1236 O O . ARG A 1 143 ? 11.380 19.024 -9.256 1.00 57.38 143 ARG A O 1
ATOM 1243 N N . GLU A 1 144 ? 13.232 20.330 -9.122 1.00 42.19 144 GLU A N 1
ATOM 1244 C CA . GLU A 1 144 ? 12.623 21.652 -8.910 1.00 42.19 144 GLU A CA 1
ATOM 1245 C C . GLU A 1 144 ? 12.513 22.387 -10.253 1.00 42.19 144 GLU A C 1
ATOM 1247 O O . GLU A 1 144 ? 11.488 23.074 -10.447 1.00 42.19 144 GLU A O 1
#

pLDDT: mean 88.32, std 9.95, range [42.19, 97.62]

InterPro domains:
  IPR016181 Acyl-CoA N-acyltransferase [SSF55729] (1-110)
  IPR038740 BioF2-like, acetyltransferase domain [PF13480] (22-98)

Foldseek 3Di:
DVVVVDDDDDPVVVVCCVVPAVKDKDFDDDPNHTFWIWIWGDDDQEIETDDIDGHPVCVVVVVSVVRVVVSVVVSVVVNRPYYHPDADDDDVVVVVQVVVVDDHDDDPDPDDDCPPPVNVVVVVCCVPPPDPVCCVVVVVVVVD

Organism: NCBI:txid1801671

Secondary structure (DSSP, 8-state):
-GGGTPPPPPHHHHHHHHHHS-EEEEEEEETTEEEEEEEEEEETTEEEEEE--B-GGGGGGTHHHHHHHHHHHHHHHTT-SEEE-----SHHHHHHHHTTT-------S----TTSHHHHHHHHHHHHHS-TTTHHHHHHHTT-

Sequence (144 aa):
MKRFGTPPHSLEYFFKLIKESGTRLIWGEYKNQPIAAILGWKKGNEMIVGYTPSNHQFWWTKINNLLYWEFIKQAVKEKCSYVDFGPVRYEGQMQYKKKWGCEIYEDNEKRINPDRWFYRILRFFWKTFVPLKLTPYLGKLLRE